Protein AF-A0A8C2M8U4-F1 (afdb_monomer)

Foldseek 3Di:
DDDPDQWDFDADPVVRDTDIDGDDDDDDPDDPPVPPPVPVVVVVVVVVVVVVVVVVVVVVVD

Sequence (62 aa):
MVNVLKTRRTFCKKCGKHQPHKVTQYKKEKDSFGVMTGNRMAMVDRLSLFSKKRLKLQRRLC

Nearest PDB structures (foldseek):
  7zmg-assembly1_G  TM=4.594E-01  e=5.857E+00  Thermochaetoides thermophila DSM 1495
  6rfq-assembly1_G  TM=4.569E-01  e=6.269E+00  Yarrowia lipolytica

Secondary structure (DSSP, 8-state):
-----SEEEEEETTTTEEEEEEPPPPP--S--TTTTSHHHHHHHHHHHHHHHHHHHHHHH--

Radius of gyration: 28.91 Å; Cα contacts (8 Å, |Δi|>4): 29; chains: 1; bounding box: 66×18×66 Å

Solvent-accessible surface area (backbone atoms only — not comparable to full-atom values): 4093 Å² total; per-residue (Å²): 135,84,84,74,62,56,61,45,79,43,74,3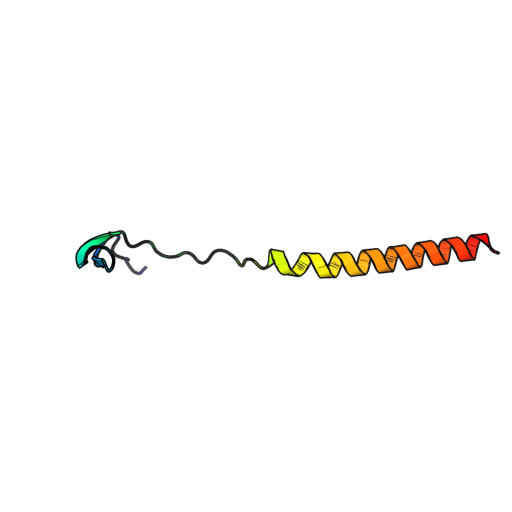6,86,91,72,79,44,77,39,78,39,76,53,76,84,86,74,83,73,89,65,86,67,73,75,73,58,63,64,61,57,60,50,54,55,54,54,52,50,53,52,52,52,52,54,53,51,56,64,68,77,102

pLDDT: mean 71.61, std 12.99, range [50.56, 95.19]

Mean predicted aligned error: 16.62 Å

InterPro domains:
  IPR000552 Large ribosomal subunit protein eL42 [PTHR10369] (1-33)
  IPR011332 Zinc-binding ribosomal protein [SSF57829] (2-35)
  IPR053708 Eukaryotic Ribosomal Large Subunit eL42 [G3DSA:3.10.450.80]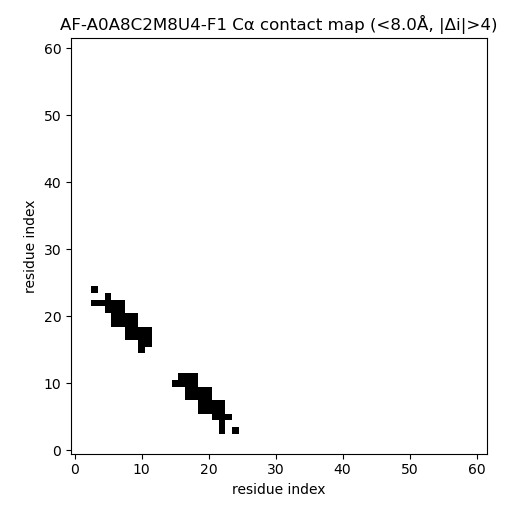 (1-60)

Organism: Cricetulus griseus (NCBI:txid10029)

Structure (mmCIF, N/CA/C/O backbone):
data_AF-A0A8C2M8U4-F1
#
_entry.id   AF-A0A8C2M8U4-F1
#
loop_
_atom_site.group_PDB
_atom_site.id
_at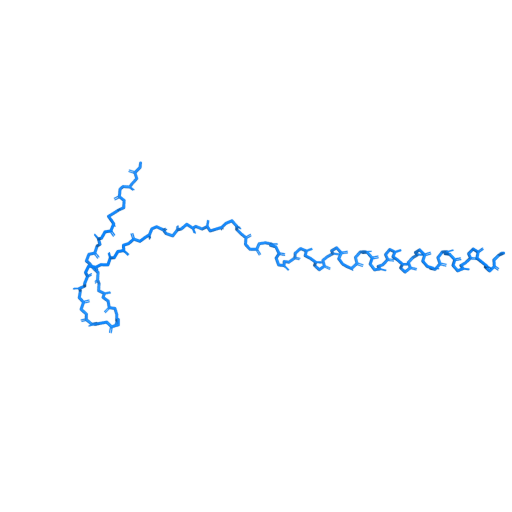om_site.type_symbol
_atom_site.label_atom_id
_atom_site.label_alt_id
_atom_site.label_comp_id
_atom_site.label_asym_id
_atom_site.label_entity_id
_atom_site.label_seq_id
_atom_site.pdbx_PDB_ins_code
_atom_site.Cartn_x
_atom_site.Cartn_y
_atom_site.Cartn_z
_atom_site.occupancy
_atom_site.B_iso_or_equiv
_atom_site.auth_seq_id
_atom_site.auth_comp_id
_atom_site.auth_asym_id
_atom_site.auth_atom_id
_atom_site.pdbx_PDB_model_num
ATOM 1 N N . MET A 1 1 ? -20.741 2.585 -11.424 1.00 55.06 1 MET A N 1
ATOM 2 C CA . MET A 1 1 ? -19.820 3.386 -10.586 1.00 55.06 1 MET A CA 1
ATOM 3 C C . MET A 1 1 ? -20.060 3.002 -9.130 1.00 55.06 1 MET A C 1
ATOM 5 O O . MET A 1 1 ? -21.116 3.322 -8.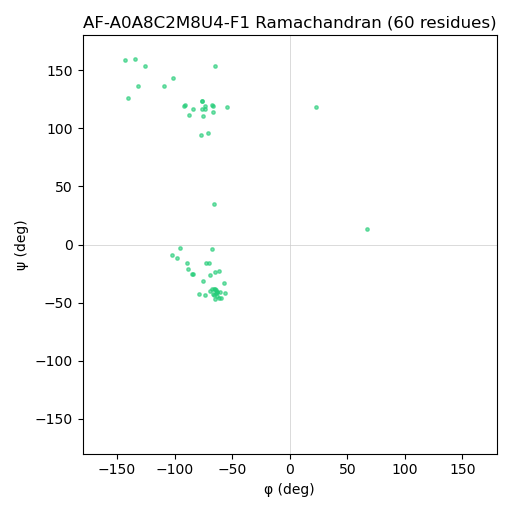607 1.00 55.06 1 MET A O 1
ATOM 9 N N . VAL A 1 2 ? -19.172 2.213 -8.512 1.00 60.56 2 VAL A N 1
ATOM 10 C CA . VAL A 1 2 ? -19.350 1.753 -7.119 1.00 60.56 2 VAL A CA 1
ATOM 11 C C . VAL A 1 2 ? -18.830 2.840 -6.184 1.00 60.56 2 VAL A C 1
ATOM 13 O O . VAL A 1 2 ? -17.648 3.184 -6.229 1.00 60.56 2 VAL A O 1
ATOM 16 N N . ASN A 1 3 ? -19.711 3.414 -5.367 1.00 65.69 3 ASN A N 1
ATOM 17 C CA . ASN A 1 3 ? -19.357 4.512 -4.477 1.00 65.69 3 ASN A CA 1
ATOM 18 C C . ASN A 1 3 ? -18.596 3.952 -3.262 1.00 65.69 3 ASN A C 1
ATOM 20 O O . ASN A 1 3 ? -19.192 3.466 -2.302 1.00 65.69 3 ASN A O 1
ATOM 24 N N . VAL A 1 4 ? -17.263 3.953 -3.323 1.00 66.88 4 VAL A N 1
ATOM 25 C CA . VAL A 1 4 ? -16.430 3.513 -2.195 1.00 66.88 4 VAL A CA 1
ATOM 26 C C . VAL A 1 4 ? -16.469 4.589 -1.116 1.00 66.88 4 VAL A C 1
ATOM 28 O O . VAL A 1 4 ? -16.065 5.730 -1.346 1.00 66.88 4 VAL A O 1
ATOM 31 N N . LEU A 1 5 ? -16.961 4.217 0.067 1.00 72.12 5 LEU A N 1
ATOM 32 C CA . LEU A 1 5 ? -16.965 5.083 1.243 1.00 72.12 5 LEU A CA 1
ATOM 33 C C . LEU A 1 5 ? -15.541 5.576 1.531 1.00 72.12 5 LEU A C 1
ATOM 35 O O . LEU A 1 5 ? -14.650 4.785 1.834 1.00 72.12 5 LEU A O 1
ATOM 39 N N . LYS A 1 6 ? -15.346 6.899 1.471 1.00 72.56 6 LYS A N 1
ATOM 40 C CA . LYS A 1 6 ? -14.062 7.568 1.752 1.00 72.56 6 LYS A CA 1
ATOM 41 C C . LYS A 1 6 ? -13.581 7.328 3.187 1.00 72.56 6 LYS A C 1
ATOM 43 O O . LYS A 1 6 ? -12.384 7.413 3.452 1.00 72.56 6 LYS A O 1
ATOM 48 N N . THR A 1 7 ? -14.492 7.000 4.097 1.00 79.38 7 THR A N 1
ATOM 49 C CA . THR A 1 7 ? -14.224 6.747 5.513 1.00 79.38 7 THR A CA 1
ATOM 50 C C . THR A 1 7 ? -15.070 5.579 6.006 1.00 79.38 7 THR A C 1
ATOM 52 O O . THR A 1 7 ? -16.291 5.585 5.867 1.00 79.38 7 THR A 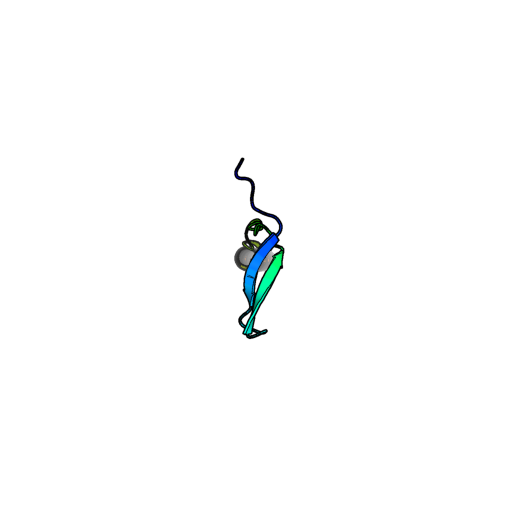O 1
ATOM 55 N N . ARG A 1 8 ? -14.426 4.565 6.597 1.00 84.00 8 ARG A N 1
ATOM 56 C CA . ARG A 1 8 ? -15.096 3.402 7.203 1.00 84.00 8 ARG A CA 1
ATOM 57 C C . ARG A 1 8 ? -14.529 3.135 8.594 1.00 84.00 8 ARG A C 1
ATOM 59 O O . ARG A 1 8 ? -13.314 3.150 8.783 1.00 84.00 8 ARG A O 1
ATOM 66 N N . ARG A 1 9 ? -15.395 2.850 9.571 1.00 89.38 9 ARG A N 1
ATOM 67 C CA . ARG A 1 9 ? -14.977 2.446 10.921 1.00 89.38 9 ARG A CA 1
ATOM 68 C C . ARG A 1 9 ? -14.485 0.999 10.888 1.00 89.38 9 ARG A C 1
ATOM 70 O O . ARG A 1 9 ? -15.268 0.086 10.649 1.00 89.38 9 ARG A O 1
ATOM 77 N N . THR A 1 10 ? -13.187 0.796 11.079 1.00 91.19 10 THR A N 1
ATOM 78 C CA . THR A 1 10 ? -12.544 -0.529 11.056 1.00 91.19 10 THR A CA 1
ATOM 79 C C . THR A 1 10 ? -11.594 -0.675 12.245 1.00 91.19 10 THR A C 1
ATOM 81 O O . THR A 1 10 ? -11.246 0.308 12.899 1.00 91.19 10 THR A O 1
ATOM 84 N N . PHE A 1 11 ? -11.263 -1.914 12.607 1.00 91.75 11 PHE A N 1
ATOM 85 C CA . PHE A 1 11 ? -10.388 -2.190 13.743 1.00 91.75 11 PHE A CA 1
ATOM 86 C C . PHE A 1 11 ? -8.931 -1.903 13.378 1.00 91.75 11 PHE A C 1
ATOM 88 O O . PHE A 1 11 ? -8.394 -2.497 12.440 1.00 91.75 11 PHE A O 1
ATOM 95 N N . CYS A 1 12 ? -8.273 -1.032 14.140 1.00 90.88 12 CYS A N 1
ATOM 96 C CA . CYS A 1 12 ? -6.846 -0.802 13.984 1.00 90.88 12 CYS A CA 1
ATOM 97 C C . CYS A 1 12 ? -6.065 -1.808 14.833 1.00 90.88 12 CYS A C 1
ATOM 99 O O . CYS A 1 12 ? -6.040 -1.694 16.059 1.00 90.88 12 CYS A O 1
ATOM 101 N N . LYS A 1 13 ? -5.351 -2.738 14.184 1.00 91.50 13 LYS A N 1
ATOM 102 C CA . LYS A 1 13 ? -4.493 -3.718 14.879 1.00 91.50 13 LYS A CA 1
ATOM 103 C C . LYS A 1 13 ? -3.429 -3.062 15.765 1.00 91.50 13 LYS A C 1
ATOM 105 O O . LYS A 1 13 ? -3.104 -3.600 16.811 1.00 91.50 13 LYS A O 1
ATOM 110 N N . LYS A 1 14 ? -2.912 -1.895 15.366 1.00 92.56 14 LYS A N 1
ATOM 111 C CA . LYS A 1 14 ? -1.892 -1.162 16.134 1.00 92.56 14 LYS A CA 1
ATOM 112 C C . LYS A 1 14 ? -2.463 -0.451 17.362 1.00 92.56 14 LYS A C 1
ATOM 114 O O . LYS A 1 14 ? -1.754 -0.282 18.341 1.00 92.56 14 LYS A O 1
ATOM 119 N N . CYS A 1 15 ? -3.719 -0.007 17.303 1.00 89.44 15 CYS A N 1
ATOM 120 C CA . CYS A 1 15 ? -4.329 0.797 18.365 1.00 89.44 15 CYS A CA 1
ATOM 121 C C . CYS A 1 15 ? -5.276 -0.003 19.269 1.00 89.44 15 CYS A C 1
ATOM 123 O O . CYS A 1 15 ? -5.764 0.552 20.248 1.00 89.44 15 CYS A O 1
ATOM 125 N N . GLY A 1 16 ? -5.597 -1.255 18.923 1.00 93.94 16 GLY A N 1
ATOM 126 C CA . GLY A 1 16 ? -6.476 -2.120 19.715 1.00 93.94 16 GLY A CA 1
ATOM 127 C C . GLY A 1 16 ? -7.941 -1.670 19.772 1.00 93.94 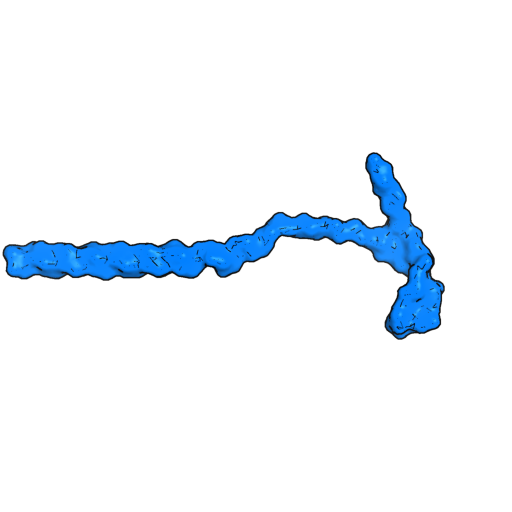16 GLY A C 1
ATOM 128 O O . GLY A 1 16 ? -8.696 -2.150 20.609 1.00 93.94 16 GLY A O 1
ATOM 129 N N . LYS A 1 17 ? -8.365 -0.737 18.911 1.00 95.19 17 LYS A N 1
ATOM 130 C CA . LYS A 1 17 ? -9.726 -0.178 18.915 1.00 95.19 17 LYS A CA 1
ATOM 131 C C . LYS A 1 17 ? -10.261 0.092 17.515 1.00 95.19 17 LYS A C 1
ATOM 133 O O . LYS A 1 17 ? -9.508 0.260 16.554 1.00 95.19 17 LYS A O 1
ATOM 138 N N . HIS A 1 18 ? -11.587 0.175 17.419 1.00 93.44 18 HIS A N 1
ATOM 139 C CA . HIS A 1 18 ? -12.285 0.576 16.200 1.00 93.44 18 HIS A CA 1
ATOM 140 C C . HIS A 1 18 ? -12.201 2.083 15.984 1.00 93.44 18 HIS A C 1
ATOM 142 O O . HIS A 1 18 ? -12.782 2.862 16.745 1.00 93.44 18 HIS A O 1
ATOM 148 N N . GLN A 1 19 ? -11.547 2.484 14.898 1.00 90.12 19 GLN A N 1
ATOM 149 C CA . GLN A 1 19 ? -11.414 3.879 14.500 1.00 90.12 19 GLN A CA 1
ATOM 150 C C . GLN A 1 19 ? -11.894 4.103 13.063 1.00 90.12 19 GLN A C 1
ATOM 152 O O . GLN A 1 19 ? -11.926 3.171 12.254 1.00 90.12 19 GLN A O 1
ATOM 157 N N . PRO A 1 20 ? -12.334 5.326 12.731 1.00 90.75 20 PRO A N 1
ATOM 158 C CA . PRO A 1 20 ? -12.606 5.689 11.352 1.00 90.75 20 PRO A CA 1
ATOM 159 C C . PRO A 1 20 ? -11.292 5.737 10.566 1.00 90.75 20 PRO A C 1
ATOM 161 O O . PRO A 1 20 ? -10.395 6.511 10.886 1.00 90.75 20 PRO A O 1
ATOM 164 N N . HIS A 1 21 ? -11.192 4.916 9.521 1.00 87.12 21 HIS A N 1
ATOM 165 C CA . HIS A 1 21 ? -10.058 4.886 8.606 1.00 87.12 21 HIS A CA 1
ATOM 166 C C . HIS A 1 21 ? -10.461 5.446 7.247 1.00 87.12 21 HIS A C 1
ATOM 168 O O . HIS A 1 21 ? -11.529 5.123 6.716 1.00 87.12 21 HIS A O 1
ATOM 174 N N . LYS A 1 22 ? -9.584 6.276 6.677 1.00 85.19 22 LYS A N 1
ATOM 175 C CA . LYS A 1 22 ? -9.725 6.746 5.302 1.00 85.19 22 LYS A CA 1
ATOM 176 C C . LYS A 1 22 ? -9.373 5.601 4.361 1.00 85.19 22 LYS A C 1
ATOM 178 O O . LYS A 1 22 ? -8.242 5.123 4.367 1.00 85.19 22 LYS A O 1
ATOM 183 N N . VAL A 1 23 ? -10.349 5.162 3.576 1.00 84.81 23 VAL A N 1
ATOM 184 C CA . VAL A 1 23 ? -10.152 4.100 2.588 1.00 84.81 23 VAL A CA 1
ATOM 185 C C . VAL A 1 23 ? -9.763 4.760 1.273 1.00 84.81 23 VAL A C 1
ATOM 187 O O . VAL A 1 23 ? -10.507 5.580 0.734 1.00 84.81 23 VAL A O 1
ATOM 190 N N . THR A 1 24 ? -8.583 4.427 0.761 1.00 83.50 24 THR A N 1
ATOM 191 C CA . THR A 1 24 ? -8.163 4.789 -0.594 1.00 83.50 24 THR A CA 1
ATOM 192 C C . THR A 1 24 ? -8.332 3.579 -1.502 1.00 83.50 24 THR A C 1
ATOM 194 O O . THR A 1 24 ? -8.133 2.438 -1.087 1.00 83.50 24 THR A O 1
ATOM 197 N N . GLN A 1 25 ? -8.730 3.812 -2.751 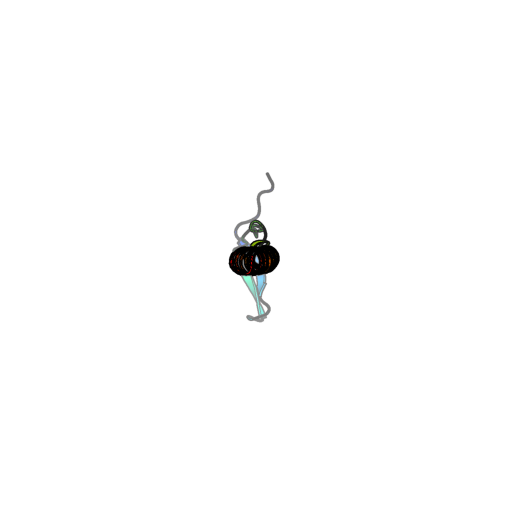1.00 83.19 25 GLN A N 1
ATOM 198 C CA . GLN A 1 25 ? -8.667 2.755 -3.752 1.00 83.19 25 GLN A CA 1
ATOM 199 C C . GLN A 1 25 ? -7.213 2.593 -4.181 1.00 83.19 25 GLN A C 1
ATOM 201 O O . GLN A 1 25 ? -6.581 3.556 -4.621 1.00 83.19 25 GLN A O 1
ATOM 206 N N . TYR A 1 26 ? -6.692 1.378 -4.049 1.00 74.75 26 TYR A N 1
ATOM 207 C CA . TYR A 1 26 ? -5.402 1.031 -4.616 1.00 74.75 26 TYR A CA 1
ATOM 208 C C . TYR A 1 26 ? -5.509 1.078 -6.142 1.00 74.75 26 TYR A C 1
ATOM 210 O O . TYR A 1 26 ? -6.300 0.349 -6.741 1.00 74.75 26 TYR A O 1
ATOM 218 N N . LYS A 1 27 ? -4.723 1.952 -6.769 1.00 80.12 27 LYS A N 1
ATOM 219 C CA . LYS A 1 27 ? -4.526 1.939 -8.216 1.00 80.12 27 LYS A CA 1
ATOM 220 C C . LYS A 1 27 ? -3.303 1.077 -8.482 1.00 80.12 27 LYS A C 1
ATOM 222 O O . LYS A 1 27 ? -2.221 1.392 -7.996 1.00 80.12 27 LYS A O 1
ATOM 227 N N . LYS A 1 28 ? -3.476 -0.011 -9.231 1.00 74.81 28 LYS A N 1
ATOM 228 C CA . LYS A 1 28 ? -2.340 -0.780 -9.734 1.00 74.81 28 LYS A CA 1
ATOM 229 C C . LYS A 1 28 ? -1.598 0.113 -10.732 1.00 74.81 28 LYS A C 1
ATOM 231 O O . LYS A 1 28 ? -2.178 0.499 -11.746 1.00 74.81 28 LYS A O 1
ATOM 236 N N . GLU A 1 29 ? -0.367 0.504 -10.416 1.00 74.56 29 GLU A N 1
ATOM 237 C CA . GLU A 1 29 ? 0.500 1.171 -11.389 1.00 74.56 29 GLU A CA 1
ATOM 238 C C . GLU A 1 29 ? 0.845 0.216 -12.534 1.00 74.56 29 GLU A C 1
ATOM 240 O O . GLU A 1 29 ? 0.808 -1.010 -12.391 1.00 74.56 29 GLU A O 1
ATOM 245 N N . LYS A 1 30 ? 1.140 0.803 -13.695 1.00 70.06 30 LYS A N 1
ATOM 246 C CA . LYS A 1 30 ? 1.473 0.090 -14.925 1.00 70.06 30 LYS A CA 1
ATOM 247 C C . LYS A 1 30 ? 2.863 -0.532 -14.764 1.00 70.06 30 LYS A C 1
ATOM 249 O O . LYS A 1 30 ? 3.861 0.158 -14.907 1.00 70.06 30 LYS A O 1
ATOM 254 N N . ASP A 1 31 ? 2.858 -1.804 -14.381 1.00 60.44 31 ASP A N 1
ATOM 255 C CA . ASP A 1 31 ? 3.920 -2.812 -14.386 1.00 60.44 31 ASP A CA 1
ATOM 256 C C . ASP A 1 31 ? 5.381 -2.316 -14.383 1.00 60.44 31 ASP A C 1
ATOM 258 O O . ASP A 1 31 ? 5.900 -1.773 -15.357 1.00 60.44 31 ASP A O 1
ATOM 262 N N . SER A 1 32 ? 6.110 -2.673 -13.323 1.00 60.75 32 SER A N 1
ATOM 263 C CA . SER A 1 32 ? 7.571 -2.582 -13.165 1.00 60.75 32 SER A CA 1
ATOM 264 C C . SER A 1 32 ? 8.370 -3.500 -14.119 1.00 60.75 32 SER A C 1
ATOM 266 O O . SER A 1 32 ? 9.452 -3.989 -13.791 1.00 60.75 32 SER A O 1
ATOM 268 N N . PHE A 1 33 ? 7.883 -3.705 -15.345 1.00 55.12 33 PHE A N 1
ATOM 269 C CA . PHE A 1 33 ? 8.500 -4.508 -16.409 1.00 55.12 33 PHE A CA 1
ATOM 270 C C . PHE A 1 33 ? 9.809 -3.910 -16.970 1.00 55.12 33 PHE A C 1
ATOM 272 O O . PHE A 1 33 ? 10.483 -4.522 -17.801 1.00 55.12 33 PHE A O 1
ATOM 279 N N . GLY A 1 34 ? 10.200 -2.717 -16.513 1.00 53.28 34 GLY A N 1
ATOM 280 C CA . GLY A 1 34 ? 11.429 -2.039 -16.929 1.00 53.28 34 GLY A CA 1
ATOM 281 C C . GLY A 1 34 ? 12.723 -2.655 -16.385 1.00 53.28 34 GLY A C 1
ATOM 282 O O . GLY A 1 34 ? 13.790 -2.372 -16.920 1.00 53.28 34 GLY A O 1
ATOM 283 N N . VAL A 1 35 ? 12.664 -3.517 -15.364 1.00 53.12 35 VAL A N 1
ATOM 284 C CA . VAL A 1 35 ? 13.883 -4.019 -14.695 1.00 53.12 35 VAL A CA 1
ATOM 285 C C . VAL A 1 35 ? 14.495 -5.233 -15.411 1.00 53.12 35 VAL A C 1
ATOM 287 O O . VAL A 1 35 ? 15.704 -5.440 -15.352 1.00 53.12 35 VAL A O 1
ATOM 290 N N . MET A 1 36 ? 13.704 -6.015 -16.156 1.00 57.75 36 MET A N 1
ATOM 291 C CA . MET A 1 36 ? 14.181 -7.267 -16.771 1.00 57.75 36 MET A CA 1
ATOM 292 C C . MET A 1 36 ? 14.591 -7.138 -18.250 1.00 57.75 36 MET A C 1
ATOM 294 O O . MET A 1 36 ? 15.213 -8.043 -18.806 1.00 57.75 36 MET A O 1
ATOM 298 N N . THR A 1 37 ? 14.269 -6.017 -18.900 1.00 50.56 37 THR A N 1
ATOM 299 C CA . THR A 1 37 ? 14.493 -5.837 -20.348 1.00 50.56 37 THR A CA 1
ATOM 300 C C . THR A 1 37 ? 15.890 -5.282 -20.673 1.00 50.56 37 THR A C 1
ATOM 302 O O . THR A 1 37 ? 16.406 -5.511 -21.767 1.00 50.56 37 THR A O 1
ATOM 305 N N . GLY A 1 38 ? 16.564 -4.635 -19.713 1.00 55.59 38 GLY A N 1
ATOM 306 C CA . GLY A 1 38 ? 17.882 -4.010 -19.920 1.00 55.59 38 GLY A CA 1
ATOM 307 C C . GLY A 1 38 ? 19.048 -4.986 -20.142 1.00 55.59 38 GLY A C 1
ATOM 308 O O . GLY A 1 38 ? 20.010 -4.656 -20.832 1.00 55.59 38 GLY A O 1
ATOM 309 N N . ASN A 1 39 ? 18.959 -6.217 -19.629 1.00 60.34 39 ASN A N 1
ATOM 310 C CA . ASN A 1 39 ? 20.082 -7.164 -19.680 1.00 60.34 39 ASN A CA 1
ATOM 311 C C . ASN A 1 39 ? 20.185 -7.938 -21.005 1.00 60.34 39 ASN A C 1
ATOM 313 O O . ASN A 1 39 ? 21.279 -8.356 -21.384 1.00 60.34 39 ASN A O 1
A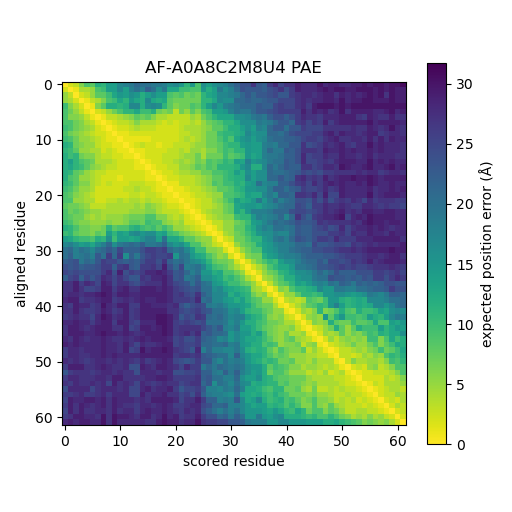TOM 317 N N . ARG A 1 40 ? 19.076 -8.117 -21.739 1.00 55.91 40 ARG A N 1
ATOM 318 C CA . ARG A 1 40 ? 19.088 -8.853 -23.019 1.00 55.91 40 ARG A CA 1
ATOM 319 C C . ARG A 1 40 ? 19.742 -8.049 -24.141 1.00 55.91 40 ARG A C 1
ATOM 321 O O . ARG A 1 40 ? 20.571 -8.596 -24.863 1.00 55.91 40 ARG A O 1
ATOM 328 N N . MET A 1 41 ? 19.439 -6.754 -24.242 1.00 55.81 41 MET A N 1
ATOM 329 C CA . MET A 1 41 ? 20.032 -5.895 -25.277 1.00 55.81 41 MET A CA 1
ATOM 330 C C . MET A 1 41 ? 21.540 -5.699 -25.060 1.00 55.81 41 MET A C 1
ATOM 332 O O . MET A 1 41 ? 22.323 -5.801 -26.001 1.00 55.81 41 MET A O 1
ATOM 336 N N . ALA A 1 42 ? 21.975 -5.568 -23.801 1.00 59.31 42 ALA A N 1
ATOM 337 C CA . ALA A 1 42 ? 23.386 -5.381 -23.463 1.00 59.31 42 ALA A CA 1
ATOM 338 C C . ALA A 1 42 ? 24.295 -6.580 -23.820 1.00 59.31 42 ALA A C 1
ATOM 340 O O . ALA A 1 42 ? 25.508 -6.408 -23.967 1.00 59.31 42 ALA A O 1
ATOM 341 N N . MET A 1 43 ? 23.747 -7.797 -23.929 1.00 59.38 43 MET A N 1
ATOM 342 C CA . MET A 1 43 ? 24.495 -8.990 -24.358 1.00 59.38 43 MET A CA 1
ATOM 343 C C . MET A 1 43 ? 24.678 -9.018 -25.884 1.00 59.38 43 MET A C 1
ATOM 345 O O . MET A 1 43 ? 25.782 -9.282 -26.364 1.00 59.38 43 MET A O 1
ATOM 349 N N . VAL A 1 44 ? 23.627 -8.689 -26.646 1.00 64.25 44 VAL A N 1
ATOM 350 C CA . VAL A 1 44 ? 23.641 -8.693 -28.122 1.00 64.25 44 VAL A CA 1
ATOM 351 C C . VAL A 1 44 ? 24.617 -7.649 -28.673 1.00 64.25 44 VAL A C 1
ATOM 353 O O . VAL A 1 44 ? 25.413 -7.955 -29.567 1.00 64.25 44 VAL A O 1
ATOM 356 N N . ASP A 1 45 ? 24.644 -6.452 -28.083 1.00 63.62 45 ASP A N 1
ATOM 357 C CA . ASP A 1 45 ? 25.545 -5.383 -28.526 1.00 63.62 45 ASP A CA 1
ATOM 358 C C . ASP A 1 45 ? 27.027 -5.749 -28.350 1.00 63.62 45 ASP A C 1
ATOM 360 O O . ASP A 1 45 ? 27.836 -5.517 -29.257 1.00 63.62 45 ASP A O 1
ATOM 364 N N . ARG A 1 46 ? 27.394 -6.399 -27.234 1.00 59.84 46 ARG A N 1
ATOM 365 C CA . ARG A 1 46 ? 28.778 -6.839 -26.966 1.00 59.84 46 ARG A CA 1
ATOM 366 C C . ARG A 1 46 ? 29.248 -7.916 -27.944 1.00 59.84 46 ARG A C 1
ATOM 368 O O . ARG A 1 46 ? 30.363 -7.817 -28.462 1.00 59.84 46 ARG A O 1
ATOM 375 N N . LEU A 1 47 ? 28.398 -8.901 -28.240 1.00 65.06 47 LEU A N 1
ATOM 376 C CA . LEU A 1 47 ? 28.663 -9.930 -29.255 1.00 65.06 47 LEU A CA 1
ATOM 377 C C . LEU A 1 47 ? 28.849 -9.312 -30.650 1.00 65.06 47 LEU A C 1
ATOM 379 O O . LEU A 1 47 ? 29.782 -9.677 -31.373 1.00 65.06 47 LEU A O 1
ATOM 383 N N . SER A 1 48 ? 28.029 -8.316 -31.002 1.00 66.06 48 SER A N 1
ATOM 384 C CA . SER A 1 48 ? 28.140 -7.614 -32.286 1.00 66.06 48 SER A CA 1
ATOM 385 C C . SER A 1 48 ? 29.467 -6.850 -32.422 1.00 66.06 48 SER A C 1
ATOM 387 O O . SER A 1 48 ? 30.097 -6.872 -33.484 1.00 66.06 48 SER A O 1
ATOM 389 N N . LEU A 1 49 ? 29.944 -6.219 -31.341 1.00 67.56 49 LEU A N 1
ATOM 390 C CA . LEU A 1 49 ? 31.210 -5.485 -31.329 1.00 67.56 49 LEU A CA 1
ATOM 391 C C . LEU A 1 49 ? 32.416 -6.425 -31.447 1.00 67.56 49 LEU A C 1
ATOM 393 O O . LEU A 1 49 ? 33.366 -6.109 -32.169 1.00 67.56 49 LEU A O 1
ATOM 397 N N . PHE A 1 50 ? 32.377 -7.578 -30.774 1.00 64.25 50 PHE A N 1
ATOM 398 C CA . PHE A 1 50 ? 33.425 -8.595 -30.876 1.00 64.25 50 PHE A CA 1
ATOM 399 C C . PHE A 1 50 ? 33.547 -9.121 -32.312 1.00 64.25 50 PHE A C 1
ATOM 401 O O . PHE A 1 50 ? 34.645 -9.146 -32.874 1.00 64.25 50 PHE A O 1
ATOM 408 N N . SER A 1 51 ? 32.411 -9.429 -32.945 1.00 68.50 51 SER A N 1
ATOM 409 C CA . SER A 1 51 ? 32.356 -9.859 -34.346 1.00 68.50 51 SER A CA 1
ATOM 410 C C . SER A 1 51 ? 32.929 -8.800 -35.304 1.00 68.50 51 SER A C 1
ATOM 412 O O . SER A 1 51 ? 33.808 -9.097 -36.117 1.00 68.50 51 SER A O 1
ATOM 414 N N . LYS A 1 52 ? 32.547 -7.523 -35.140 1.00 71.44 52 LYS A N 1
ATOM 415 C CA . LYS A 1 52 ? 33.073 -6.406 -35.950 1.00 71.44 52 LYS A CA 1
ATOM 416 C C . LYS A 1 52 ? 34.582 -6.193 -35.777 1.00 71.44 52 LYS A C 1
ATOM 418 O O . LYS A 1 52 ? 35.270 -5.930 -36.763 1.00 71.44 52 LYS A O 1
ATOM 423 N N . LYS A 1 53 ? 35.116 -6.294 -34.553 1.00 73.00 53 LYS A N 1
ATOM 424 C CA . LYS A 1 53 ? 36.565 -6.172 -34.293 1.00 73.00 53 LYS A CA 1
ATOM 425 C C . LYS A 1 53 ? 37.347 -7.329 -34.916 1.00 73.00 53 LYS A C 1
ATOM 427 O O . LYS A 1 53 ? 38.370 -7.084 -35.551 1.00 73.00 53 LYS A O 1
ATOM 432 N N . ARG A 1 54 ? 36.836 -8.559 -34.803 1.00 65.56 54 ARG A N 1
ATOM 433 C CA . ARG A 1 54 ? 37.446 -9.749 -35.411 1.00 65.56 54 ARG A CA 1
ATOM 434 C C . ARG A 1 54 ? 37.474 -9.648 -36.937 1.00 65.56 54 ARG A C 1
ATOM 436 O O . ARG A 1 54 ? 38.518 -9.886 -37.533 1.00 65.56 54 ARG A O 1
ATOM 443 N N . LEU A 1 55 ? 36.377 -9.211 -37.559 1.00 67.62 55 LEU A N 1
ATOM 444 C CA . LEU A 1 55 ? 36.311 -9.009 -39.009 1.00 67.62 55 LEU A CA 1
ATOM 445 C C . LEU A 1 55 ? 37.263 -7.898 -39.491 1.00 67.62 55 LEU A C 1
ATOM 447 O O . LEU A 1 55 ? 37.898 -8.042 -40.532 1.00 67.62 55 LEU A O 1
ATOM 451 N N . LYS A 1 56 ? 37.407 -6.803 -38.727 1.00 69.56 56 LYS A N 1
ATOM 452 C CA . LYS A 1 56 ? 38.377 -5.735 -39.033 1.00 69.56 56 LYS A CA 1
ATOM 453 C C . LYS A 1 56 ? 39.829 -6.200 -38.925 1.00 69.56 56 LYS A C 1
ATOM 455 O O . LYS A 1 56 ? 40.639 -5.776 -39.739 1.00 69.56 56 LYS A O 1
ATOM 460 N N . LEU A 1 57 ? 40.158 -7.038 -37.940 1.00 69.44 57 LEU A N 1
ATOM 461 C CA . LEU A 1 57 ? 41.503 -7.595 -37.793 1.00 69.44 57 LEU A CA 1
ATOM 462 C C . LEU A 1 57 ? 41.848 -8.505 -38.978 1.00 69.44 57 LEU A C 1
ATOM 464 O O . LEU A 1 57 ? 42.890 -8.321 -39.590 1.00 69.44 57 LEU A O 1
ATOM 468 N N . GLN A 1 58 ? 40.939 -9.408 -39.354 1.00 64.88 58 GLN A N 1
ATOM 469 C CA . GLN A 1 58 ? 41.116 -10.311 -40.499 1.00 64.88 58 GLN A CA 1
ATOM 470 C C . GLN A 1 58 ? 41.390 -9.545 -41.805 1.00 64.88 58 GLN A C 1
ATOM 472 O O . GLN A 1 58 ? 42.304 -9.893 -42.535 1.00 64.88 58 GLN A O 1
ATOM 477 N N . ARG A 1 59 ? 40.682 -8.433 -42.053 1.00 63.41 59 ARG A N 1
ATOM 478 C CA . ARG A 1 59 ? 40.908 -7.577 -43.236 1.00 63.41 59 ARG A CA 1
ATOM 479 C C . ARG A 1 59 ? 42.219 -6.783 -43.229 1.00 63.41 59 ARG A C 1
ATOM 481 O O . ARG A 1 59 ? 42.571 -6.246 -44.265 1.00 63.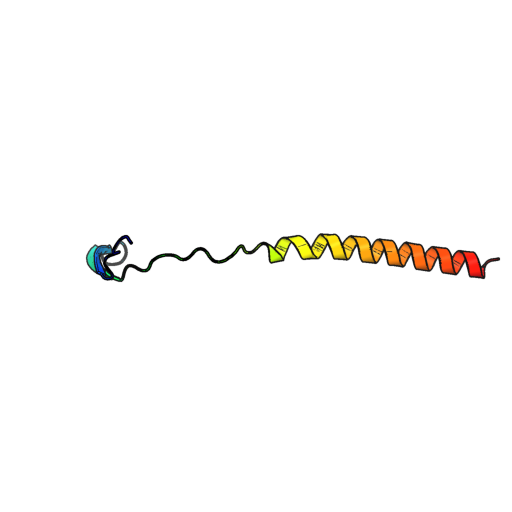41 59 ARG A O 1
ATOM 488 N N . ARG A 1 60 ? 42.893 -6.638 -42.083 1.00 59.72 60 ARG A N 1
ATOM 489 C CA . ARG A 1 60 ? 44.217 -5.988 -41.994 1.00 59.72 60 ARG A CA 1
ATOM 490 C C . ARG A 1 60 ? 45.375 -6.967 -42.183 1.00 59.72 60 ARG A C 1
ATOM 492 O O . ARG A 1 60 ? 46.504 -6.526 -42.331 1.00 59.72 60 ARG A O 1
ATOM 499 N N . LEU A 1 61 ? 45.098 -8.263 -42.071 1.00 66.06 61 LEU A N 1
ATOM 500 C CA . LEU A 1 61 ? 46.071 -9.347 -42.208 1.00 66.06 61 LEU A CA 1
ATOM 501 C C . LEU A 1 61 ? 46.104 -9.933 -43.631 1.00 66.06 61 LEU A C 1
ATOM 503 O O . LEU A 1 61 ? 46.923 -10.812 -43.884 1.00 66.06 61 LEU A O 1
ATOM 507 N N . CYS A 1 62 ? 45.233 -9.457 -44.527 1.00 58.03 62 CYS A N 1
ATOM 508 C CA . CYS A 1 62 ? 45.286 -9.702 -45.969 1.00 58.03 62 CYS A CA 1
ATOM 509 C C . CYS A 1 62 ? 45.911 -8.510 -46.689 1.00 58.03 62 CYS A C 1
ATOM 511 O O . CYS A 1 62 ? 45.649 -7.367 -46.244 1.00 58.03 62 CYS A O 1
#